Protein AF-A0ABD0PNV8-F1 (afdb_monomer)

Radius of gyration: 25.57 Å; Cα contacts (8 Å, |Δi|>4): 108; chains: 1; bounding box: 61×52×74 Å

Sequence (167 aa):
MGETSSLKTPSLPSIPLQVTSRLNGRAYAAAGQAVGALHTMAVLQAYQADLFKDLDKGQGLSPDGDAELRRTTDLALRATKQAATAMGRSMGAMVVTERHLWVNLANLGKKERGFLLDAPVSPCKLIGASVLRNEDELRRLVSLLAPLPHLQVVLGEGVGRGEIGKT

Structure (mmCIF, N/CA/C/O backbone):
data_AF-A0ABD0PNV8-F1
#
_entry.id   AF-A0ABD0PNV8-F1
#
loop_
_atom_site.group_PDB
_atom_site.id
_atom_site.type_symbol
_atom_site.label_atom_id
_atom_site.label_alt_id
_atom_site.label_comp_id
_atom_site.label_asym_id
_atom_site.label_entity_id
_atom_site.label_seq_id
_atom_site.pdbx_PDB_ins_code
_atom_site.Cartn_x
_atom_site.Cartn_y
_atom_site.Cartn_z
_atom_site.occupancy
_atom_site.B_iso_or_equiv
_atom_site.auth_seq_id
_atom_site.auth_comp_id
_atom_site.auth_asym_id
_atom_site.auth_atom_id
_atom_site.pdbx_PDB_model_num
ATOM 1 N N . MET A 1 1 ? -12.862 42.820 38.393 1.00 37.91 1 MET A N 1
ATOM 2 C CA . MET A 1 1 ? -12.166 41.647 38.965 1.00 37.91 1 MET A CA 1
ATOM 3 C C . MET A 1 1 ? -12.401 40.493 38.008 1.00 37.91 1 MET A C 1
ATOM 5 O O . MET A 1 1 ? -13.546 40.105 37.845 1.00 37.91 1 MET A O 1
ATOM 9 N N . GLY A 1 2 ? -11.369 40.092 37.263 1.00 41.84 2 GLY A N 1
ATOM 10 C CA . GLY A 1 2 ? -11.472 39.099 36.189 1.00 41.84 2 GLY A CA 1
ATOM 11 C C . GLY A 1 2 ? -11.288 37.680 36.717 1.00 41.84 2 GLY A C 1
ATOM 12 O O . GLY A 1 2 ? -10.377 37.430 37.504 1.00 41.84 2 GLY A O 1
ATOM 13 N N . GLU A 1 3 ? -12.167 36.781 36.289 1.00 43.53 3 GLU A N 1
ATOM 14 C CA . GLU A 1 3 ? -12.124 35.353 36.590 1.00 43.53 3 GLU A CA 1
ATOM 15 C C . GLU A 1 3 ? -10.904 34.714 35.915 1.00 43.53 3 GLU A C 1
ATOM 17 O O . GLU A 1 3 ? -10.735 34.768 34.694 1.00 43.53 3 GLU A O 1
ATOM 22 N N . THR A 1 4 ? -10.025 34.109 36.709 1.00 49.72 4 THR A N 1
ATOM 23 C CA . THR A 1 4 ? -8.925 33.299 36.195 1.00 49.72 4 THR A CA 1
ATOM 24 C C . THR A 1 4 ? -9.491 31.958 35.742 1.00 49.72 4 THR A C 1
ATOM 26 O O . THR A 1 4 ? -9.903 31.123 36.545 1.00 49.72 4 THR A O 1
ATOM 29 N N . SER A 1 5 ? -9.533 31.753 34.424 1.00 49.44 5 SER A N 1
ATOM 30 C CA . SER A 1 5 ? -9.840 30.454 33.824 1.00 49.44 5 SER A CA 1
ATOM 31 C C . SER A 1 5 ? -8.893 29.392 34.387 1.00 49.44 5 SER A C 1
ATOM 33 O O . SER A 1 5 ? -7.700 29.379 34.085 1.00 49.44 5 SER A O 1
ATOM 35 N N . SER A 1 6 ? -9.434 28.510 35.228 1.00 53.94 6 SER A N 1
ATOM 36 C CA . SER A 1 6 ? -8.732 27.349 35.768 1.00 53.94 6 SER A CA 1
ATOM 37 C C . SER A 1 6 ? -8.458 26.366 34.629 1.00 53.94 6 SER A C 1
ATOM 39 O O . SER A 1 6 ? -9.342 25.630 34.185 1.00 53.94 6 SER A O 1
ATOM 41 N N . LEU A 1 7 ? -7.234 26.398 34.099 1.00 60.44 7 LEU A N 1
ATOM 42 C CA . LEU A 1 7 ? -6.755 25.413 33.135 1.00 60.44 7 LEU A CA 1
ATOM 43 C C . LEU A 1 7 ? -6.721 24.042 33.819 1.00 60.44 7 LEU A C 1
ATOM 45 O O . LEU A 1 7 ? -5.927 23.794 34.725 1.00 60.44 7 LEU A O 1
ATOM 49 N N . LYS A 1 8 ? -7.620 23.158 33.382 1.00 66.50 8 LYS A N 1
ATOM 50 C CA . LYS A 1 8 ? -7.748 21.783 33.868 1.00 66.50 8 LYS A CA 1
ATOM 51 C C . LYS A 1 8 ? -6.411 21.051 33.713 1.00 66.50 8 LYS A C 1
ATOM 53 O O . LYS A 1 8 ? -5.846 21.012 32.622 1.00 66.50 8 LYS A O 1
ATOM 58 N N . THR A 1 9 ? -5.921 20.472 34.806 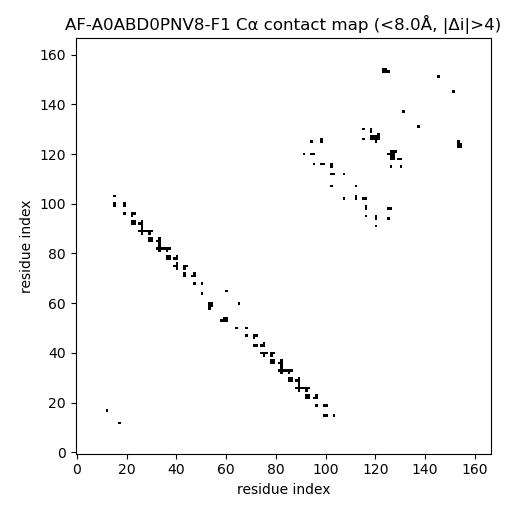1.00 64.19 9 THR A N 1
ATOM 59 C CA . THR A 1 9 ? -4.662 19.719 34.864 1.00 64.19 9 THR A CA 1
ATOM 60 C C . THR A 1 9 ? -4.633 18.618 33.794 1.00 64.19 9 THR A C 1
ATOM 62 O O . THR A 1 9 ? -5.630 17.905 33.635 1.00 64.19 9 THR A O 1
ATOM 65 N N . PRO A 1 10 ? -3.519 18.452 33.054 1.00 65.62 10 PRO A N 1
ATOM 66 C CA . PRO A 1 10 ? -3.424 17.443 32.007 1.00 65.62 10 PRO A CA 1
ATOM 67 C C . PRO A 1 10 ? -3.552 16.040 32.610 1.00 65.62 10 PRO A C 1
ATOM 69 O O . PRO A 1 10 ? -2.763 15.634 33.460 1.00 65.62 10 PRO A O 1
ATOM 72 N N . SER A 1 11 ? -4.565 15.292 32.173 1.00 74.06 11 SER A N 1
ATOM 7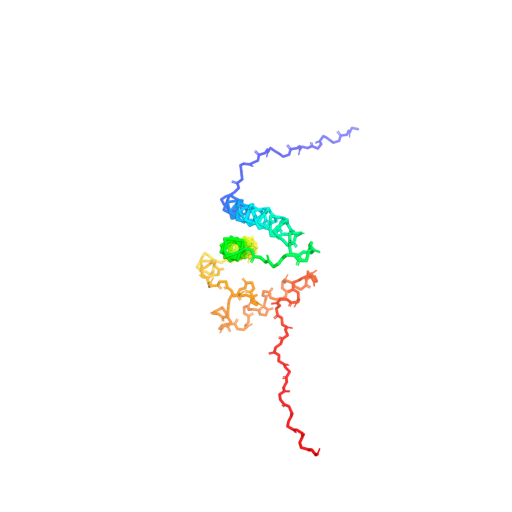3 C CA . SER A 1 11 ? -4.776 13.895 32.554 1.00 74.06 11 SER A CA 1
ATOM 74 C C . SER A 1 11 ? -4.114 12.953 31.551 1.00 74.06 11 SER A C 1
ATOM 76 O O . SER A 1 11 ? -4.148 13.208 30.346 1.00 74.06 11 SER A O 1
ATOM 78 N N . LEU A 1 12 ? -3.572 11.832 32.033 1.00 75.81 12 LEU A N 1
ATOM 79 C CA . LEU A 1 12 ? -3.022 10.778 31.177 1.00 75.81 12 LEU A CA 1
ATOM 80 C C . LEU A 1 12 ? -4.066 10.275 30.158 1.00 75.81 12 LEU A C 1
ATOM 82 O O . LEU A 1 12 ? -5.255 10.193 30.485 1.00 75.81 12 LEU A O 1
ATOM 86 N N . PRO A 1 13 ? -3.642 9.908 28.933 1.00 75.31 13 PRO A N 1
ATOM 87 C CA . PRO A 1 13 ? -4.549 9.408 27.911 1.00 75.31 13 PRO A CA 1
ATOM 88 C C . PRO A 1 13 ? -5.217 8.113 28.377 1.00 75.31 13 PRO A C 1
ATOM 90 O O . PRO A 1 13 ? -4.551 7.173 28.823 1.00 75.31 13 PRO A O 1
ATOM 93 N N . SER A 1 14 ? -6.542 8.063 28.250 1.00 82.81 14 SER A N 1
ATOM 94 C CA . SER A 1 14 ? -7.351 6.909 28.639 1.00 82.81 14 SER A CA 1
ATOM 95 C C . SER A 1 14 ? -6.969 5.653 27.842 1.00 82.81 14 SER A C 1
ATOM 97 O O . SER A 1 14 ? -6.470 5.743 26.720 1.00 82.81 14 SER A O 1
ATOM 99 N N . ILE A 1 15 ? -7.227 4.461 28.394 1.00 83.81 15 ILE A N 1
ATOM 100 C CA . ILE A 1 15 ? -6.963 3.186 27.698 1.00 83.81 15 ILE A CA 1
ATOM 101 C C . ILE A 1 15 ? -7.612 3.143 26.299 1.00 83.81 15 ILE A C 1
ATOM 103 O O . ILE A 1 15 ? -6.911 2.791 25.346 1.00 83.81 15 ILE A O 1
ATOM 107 N N . PRO A 1 16 ? -8.881 3.571 26.111 1.00 80.38 16 PRO A N 1
ATOM 108 C CA . PRO A 1 16 ? -9.464 3.682 24.778 1.00 80.38 16 PRO A CA 1
ATOM 109 C C . PRO A 1 16 ? -8.657 4.579 23.830 1.00 80.38 16 PRO A C 1
ATOM 111 O O . PRO A 1 16 ? -8.405 4.212 22.685 1.00 80.38 16 PRO A O 1
ATOM 114 N N . LEU A 1 17 ? -8.188 5.731 24.311 1.00 82.50 17 LEU A N 1
ATOM 115 C CA . LEU A 1 17 ? -7.398 6.655 23.503 1.00 82.50 17 LEU A CA 1
ATOM 116 C C . LEU A 1 17 ? -6.038 6.058 23.110 1.00 82.50 17 LEU A C 1
ATOM 118 O O . LEU A 1 17 ? -5.598 6.221 21.973 1.00 82.50 17 LEU A O 1
ATOM 122 N N . GLN A 1 18 ? -5.392 5.316 24.012 1.00 86.12 18 GLN A N 1
ATOM 123 C CA . GLN A 1 18 ? -4.134 4.623 23.718 1.00 86.12 18 GLN A CA 1
ATOM 124 C C . GLN A 1 18 ? -4.308 3.554 22.630 1.00 86.12 18 GLN A C 1
ATOM 126 O O . GLN A 1 18 ? -3.473 3.451 21.730 1.00 86.12 18 GLN A O 1
ATOM 131 N N . VAL A 1 19 ? -5.391 2.771 22.680 1.00 85.50 19 VAL A N 1
ATOM 132 C CA . VAL A 1 19 ? -5.691 1.753 21.658 1.00 85.50 19 VAL A CA 1
ATOM 133 C C . VAL A 1 19 ? -5.978 2.407 20.305 1.00 85.50 19 VAL A C 1
ATOM 135 O O . VAL A 1 19 ? -5.378 2.005 19.309 1.00 85.50 19 VAL A O 1
ATOM 138 N N . THR A 1 20 ? -6.804 3.457 20.267 1.00 87.38 20 THR A N 1
ATOM 139 C CA . THR A 1 20 ? -7.069 4.239 19.046 1.00 87.38 20 THR A CA 1
ATOM 140 C C . THR A 1 20 ? -5.777 4.812 18.456 1.00 87.38 20 THR A C 1
ATOM 142 O O . THR A 1 20 ? -5.528 4.670 17.261 1.00 87.38 20 THR A O 1
ATOM 145 N N . SER A 1 21 ? -4.905 5.388 19.289 1.00 87.50 21 SER A N 1
ATOM 146 C CA . SER A 1 21 ? -3.607 5.922 18.855 1.00 87.50 21 SER A CA 1
ATOM 147 C C . SER A 1 21 ? -2.709 4.841 18.238 1.00 87.50 21 SER A C 1
ATOM 149 O O . SER A 1 21 ? -2.138 5.039 17.166 1.00 87.50 21 SER A O 1
ATOM 151 N N . ARG A 1 22 ? -2.644 3.647 18.847 1.00 88.75 22 ARG A N 1
ATOM 152 C CA . ARG A 1 22 ? -1.892 2.506 18.293 1.00 88.75 22 ARG A CA 1
ATOM 153 C C . ARG A 1 22 ? -2.438 2.046 16.941 1.00 88.75 22 ARG A C 1
ATOM 155 O O . ARG A 1 22 ? -1.649 1.726 16.053 1.00 88.75 22 ARG A O 1
ATOM 162 N N . LEU A 1 23 ? -3.760 1.993 16.778 1.00 88.75 23 LEU A N 1
ATOM 163 C CA . LEU A 1 23 ? -4.391 1.620 15.509 1.00 88.75 23 LEU A CA 1
ATOM 164 C C . LEU A 1 23 ? -4.097 2.655 14.417 1.00 88.75 23 LEU A C 1
ATOM 166 O O . LEU A 1 23 ? -3.707 2.276 13.312 1.00 88.75 23 LEU A O 1
ATOM 170 N N . ASN A 1 24 ? -4.159 3.943 14.756 1.00 91.50 24 ASN A N 1
ATOM 171 C CA . ASN A 1 24 ? -3.788 5.020 13.845 1.00 91.50 24 ASN A CA 1
ATOM 172 C C . ASN A 1 24 ? -2.300 4.955 13.451 1.00 91.50 24 ASN A C 1
ATOM 174 O O . ASN A 1 24 ? -1.954 5.087 12.281 1.00 91.50 24 ASN A O 1
ATOM 178 N N . GLY A 1 25 ? -1.413 4.650 14.404 1.00 91.19 25 GLY A N 1
ATOM 179 C CA . GLY A 1 25 ? 0.007 4.419 14.127 1.00 91.19 25 GLY A CA 1
ATOM 180 C C . GLY A 1 25 ? 0.245 3.256 13.156 1.00 91.19 25 GLY A C 1
ATOM 181 O O . GLY A 1 25 ? 1.075 3.365 12.255 1.00 91.19 25 GLY A O 1
ATOM 182 N N . ARG A 1 26 ? -0.522 2.162 13.273 1.00 91.50 26 ARG A N 1
ATOM 183 C CA . ARG A 1 26 ? -0.477 1.046 12.308 1.00 91.50 26 ARG A CA 1
ATOM 184 C C . ARG A 1 26 ? -0.970 1.464 10.926 1.00 91.50 26 ARG A C 1
ATOM 186 O O . ARG A 1 26 ? -0.343 1.089 9.936 1.00 91.50 26 ARG A O 1
ATOM 193 N N . ALA A 1 27 ? -2.057 2.234 10.856 1.00 91.50 27 ALA A N 1
ATOM 194 C CA . ALA A 1 27 ? -2.576 2.757 9.596 1.00 91.50 27 ALA A CA 1
ATOM 195 C C . A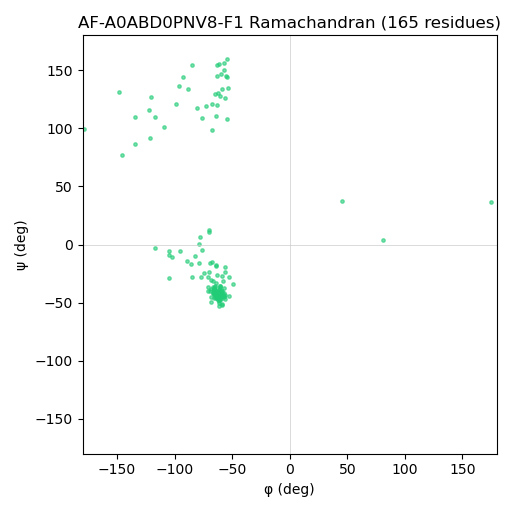LA A 1 27 ? -1.539 3.644 8.892 1.00 91.50 27 ALA A C 1
ATOM 197 O O . ALA A 1 27 ? -1.259 3.443 7.709 1.00 91.50 27 ALA A O 1
ATOM 198 N N . TYR A 1 28 ? -0.910 4.555 9.638 1.00 94.38 28 TYR A N 1
ATOM 199 C CA . TYR A 1 28 ? 0.131 5.447 9.136 1.00 94.38 28 TYR A CA 1
ATOM 200 C C . TYR A 1 28 ? 1.367 4.682 8.649 1.00 94.38 28 TYR A C 1
ATOM 202 O O . TYR A 1 28 ? 1.833 4.898 7.532 1.00 94.38 28 TYR A O 1
ATOM 210 N N . ALA A 1 29 ? 1.867 3.727 9.440 1.00 94.75 29 ALA A N 1
ATOM 211 C CA . ALA A 1 29 ? 3.005 2.901 9.046 1.00 94.75 29 ALA A CA 1
ATOM 212 C C . ALA A 1 29 ? 2.717 2.094 7.767 1.00 94.75 29 ALA A C 1
ATOM 214 O O . ALA A 1 29 ? 3.557 2.028 6.870 1.00 94.75 29 ALA A O 1
ATOM 215 N N . ALA A 1 30 ? 1.517 1.517 7.647 1.00 90.69 30 ALA A N 1
ATOM 216 C CA . ALA A 1 30 ? 1.101 0.791 6.450 1.00 90.69 30 ALA A CA 1
ATOM 217 C C . ALA A 1 30 ? 0.972 1.710 5.220 1.00 90.69 30 ALA A C 1
ATOM 219 O O . ALA A 1 30 ? 1.386 1.324 4.128 1.00 90.69 30 ALA A O 1
ATOM 220 N N . ALA A 1 31 ? 0.475 2.939 5.391 1.00 94.31 31 ALA A N 1
ATOM 221 C CA . ALA A 1 31 ? 0.460 3.939 4.323 1.00 94.31 31 ALA A CA 1
ATOM 222 C C . ALA A 1 31 ? 1.886 4.312 3.884 1.00 94.31 31 ALA A C 1
ATOM 224 O O . ALA A 1 31 ? 2.177 4.325 2.691 1.00 94.31 31 ALA A O 1
ATOM 225 N N . GLY A 1 32 ? 2.806 4.512 4.833 1.00 94.00 32 GLY A N 1
ATOM 226 C CA . GLY A 1 32 ? 4.223 4.748 4.541 1.00 94.00 32 GLY A CA 1
ATOM 227 C C . GLY A 1 32 ? 4.868 3.601 3.753 1.00 94.00 32 GLY A C 1
ATOM 228 O O . GLY A 1 32 ? 5.586 3.843 2.786 1.00 94.00 32 GLY A O 1
ATOM 229 N N . GLN A 1 33 ? 4.549 2.346 4.090 1.00 94.06 33 GLN A N 1
ATOM 230 C CA . GLN A 1 33 ? 4.979 1.183 3.302 1.00 94.06 33 GLN A CA 1
ATOM 231 C C . GLN A 1 33 ? 4.424 1.203 1.871 1.00 94.06 33 GLN A C 1
ATOM 233 O O . GLN A 1 33 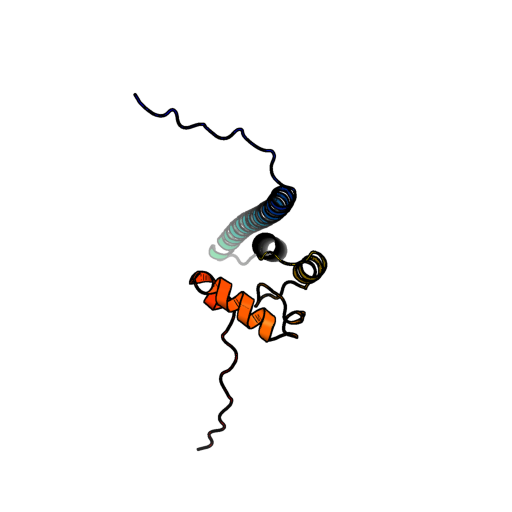? 5.132 0.812 0.943 1.00 94.06 33 GLN A O 1
ATOM 238 N N . ALA A 1 34 ? 3.176 1.647 1.684 1.00 92.81 34 ALA A N 1
ATOM 239 C CA . ALA A 1 34 ? 2.586 1.783 0.357 1.00 92.81 34 ALA A CA 1
ATOM 240 C C . ALA A 1 34 ? 3.316 2.847 -0.473 1.00 92.81 34 ALA A C 1
ATOM 242 O O . ALA A 1 34 ? 3.678 2.583 -1.616 1.00 92.81 34 ALA A O 1
ATOM 243 N N . VAL A 1 35 ? 3.601 4.009 0.123 1.00 95.69 35 VAL A N 1
ATOM 244 C CA . VAL A 1 35 ? 4.370 5.088 -0.516 1.00 95.69 35 VAL A CA 1
ATOM 245 C C . VAL A 1 35 ? 5.775 4.619 -0.894 1.00 95.69 35 VAL A C 1
ATOM 247 O O . VAL A 1 35 ? 6.209 4.859 -2.016 1.00 95.69 35 VAL A O 1
ATOM 250 N N . GLY A 1 36 ? 6.465 3.895 -0.008 1.00 92.75 36 GLY A N 1
ATOM 251 C CA . GLY A 1 36 ? 7.780 3.325 -0.312 1.00 92.75 36 GLY A CA 1
ATOM 252 C C . GLY A 1 36 ? 7.748 2.381 -1.519 1.00 92.75 36 GLY A C 1
ATOM 253 O O . GLY A 1 36 ? 8.581 2.495 -2.413 1.00 92.75 36 GLY A O 1
ATOM 254 N N . ALA A 1 37 ? 6.745 1.502 -1.595 1.00 91.75 37 ALA A N 1
ATOM 255 C CA . ALA A 1 37 ? 6.574 0.606 -2.737 1.00 91.75 37 ALA A CA 1
ATOM 256 C C . ALA A 1 37 ? 6.233 1.362 -4.040 1.00 91.75 37 ALA A C 1
ATOM 258 O O . ALA A 1 37 ? 6.759 1.026 -5.100 1.00 91.75 37 ALA A O 1
ATOM 259 N N . LEU A 1 38 ? 5.410 2.416 -3.971 1.00 94.19 38 LEU A N 1
ATOM 260 C CA . LEU A 1 38 ? 5.124 3.287 -5.119 1.00 94.19 38 LEU A CA 1
ATOM 261 C C . LEU A 1 38 ? 6.362 4.057 -5.587 1.00 94.19 38 LEU A C 1
ATOM 263 O O . LEU A 1 38 ? 6.546 4.238 -6.787 1.00 94.19 38 LEU A O 1
ATOM 267 N N . HIS A 1 39 ? 7.234 4.473 -4.669 1.00 96.62 39 HIS A N 1
ATOM 268 C CA . HIS A 1 39 ? 8.500 5.103 -5.026 1.00 96.62 39 HIS A CA 1
ATOM 269 C C . HIS A 1 39 ? 9.404 4.139 -5.808 1.00 96.62 39 HIS A C 1
ATOM 271 O O . HIS A 1 39 ? 9.906 4.500 -6.870 1.00 96.62 39 HIS A O 1
ATOM 277 N N . THR A 1 40 ? 9.549 2.889 -5.350 1.00 94.88 40 THR A N 1
ATOM 278 C CA . THR A 1 40 ? 10.267 1.849 -6.106 1.00 94.88 40 THR A CA 1
ATOM 279 C C . THR A 1 40 ? 9.651 1.638 -7.490 1.00 94.88 40 THR A C 1
ATOM 281 O O . THR A 1 40 ? 10.378 1.581 -8.478 1.00 94.88 40 THR A O 1
ATOM 284 N N . MET A 1 41 ? 8.319 1.566 -7.581 1.00 95.31 41 MET A N 1
ATOM 285 C CA . MET A 1 41 ? 7.611 1.453 -8.860 1.00 95.31 41 MET A CA 1
ATOM 286 C C . MET A 1 41 ? 7.947 2.619 -9.801 1.00 95.31 41 MET A C 1
ATOM 288 O O . MET A 1 41 ? 8.237 2.376 -10.967 1.00 95.31 41 MET A O 1
ATOM 292 N N . ALA A 1 42 ? 7.972 3.859 -9.305 1.00 95.38 42 ALA A N 1
ATOM 293 C CA . ALA A 1 42 ? 8.310 5.032 -10.110 1.00 95.38 42 ALA A CA 1
ATOM 294 C C . ALA A 1 42 ? 9.749 4.976 -10.655 1.00 95.38 42 ALA A C 1
ATOM 296 O O . ALA A 1 42 ? 9.975 5.288 -11.822 1.00 95.38 42 ALA A O 1
ATOM 297 N N . VAL A 1 43 ? 10.714 4.526 -9.844 1.00 97.00 43 VAL A N 1
ATOM 298 C CA . VAL A 1 43 ? 12.106 4.324 -10.290 1.00 97.00 43 VAL A CA 1
ATOM 299 C C . VAL A 1 43 ? 12.183 3.255 -11.384 1.00 97.00 43 VAL A C 1
ATOM 301 O O . VAL A 1 43 ? 12.841 3.463 -12.399 1.00 97.00 43 VAL A O 1
ATOM 304 N N . LEU A 1 44 ? 11.476 2.134 -11.213 1.00 94.31 44 LEU A N 1
ATOM 305 C CA . LEU A 1 44 ? 11.428 1.065 -12.215 1.00 94.31 44 LEU A CA 1
ATOM 306 C C . LEU A 1 44 ? 10.784 1.548 -13.520 1.00 94.31 44 LEU A C 1
ATOM 308 O O . LEU A 1 44 ? 11.290 1.244 -14.591 1.00 94.31 44 LEU A O 1
ATOM 312 N N . GLN A 1 45 ? 9.715 2.342 -13.444 1.00 94.00 45 GLN A N 1
ATOM 313 C CA . GLN A 1 45 ? 9.064 2.929 -14.618 1.00 94.00 45 GLN A CA 1
ATOM 314 C C . GLN A 1 45 ? 9.965 3.929 -15.350 1.00 94.00 45 GLN A C 1
ATOM 316 O O . GLN A 1 45 ? 9.995 3.929 -16.579 1.00 94.00 45 GLN A O 1
ATOM 321 N N . ALA A 1 46 ? 10.730 4.749 -14.623 1.00 95.94 46 ALA A N 1
ATOM 322 C CA . ALA A 1 46 ? 11.722 5.635 -15.228 1.00 95.94 46 ALA A CA 1
ATOM 323 C C . ALA A 1 46 ? 12.806 4.832 -15.966 1.00 95.94 46 ALA A C 1
ATOM 325 O O . ALA A 1 46 ? 13.131 5.144 -17.108 1.00 95.94 46 ALA A O 1
ATOM 326 N N . TYR A 1 47 ? 13.284 3.743 -15.358 1.00 93.88 47 TYR A N 1
ATOM 327 C CA . TYR A 1 47 ? 14.239 2.843 -15.999 1.00 93.88 47 TYR A CA 1
ATOM 328 C C . TYR A 1 47 ? 13.660 2.159 -17.250 1.00 93.88 47 TYR A C 1
ATOM 330 O O . TYR A 1 47 ? 14.324 2.100 -18.280 1.00 93.88 47 TYR A O 1
ATOM 338 N N . GLN A 1 48 ? 12.400 1.706 -17.214 1.00 93.50 48 GLN A N 1
ATOM 339 C CA . GLN A 1 48 ? 11.720 1.189 -18.410 1.00 93.50 48 GLN A CA 1
ATOM 340 C C . GLN A 1 48 ? 11.646 2.243 -19.517 1.00 93.50 48 GLN A C 1
ATOM 342 O O . GLN A 1 48 ? 11.921 1.926 -20.669 1.00 93.50 48 GLN A O 1
ATOM 347 N N . ALA A 1 49 ? 11.301 3.489 -19.180 1.00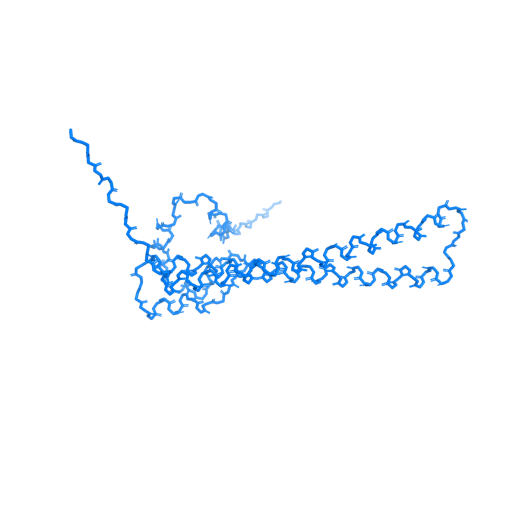 92.62 49 ALA A N 1
ATOM 348 C CA . ALA A 1 49 ? 11.259 4.580 -20.149 1.00 92.62 49 ALA A CA 1
ATOM 349 C C . ALA A 1 49 ? 12.631 4.828 -20.791 1.00 92.62 49 ALA A C 1
ATOM 351 O O . ALA A 1 49 ? 12.695 5.107 -21.985 1.00 92.62 49 ALA A O 1
ATOM 352 N N . ASP A 1 50 ? 13.722 4.681 -20.035 1.00 90.50 50 ASP A N 1
ATOM 353 C CA . ASP A 1 50 ? 15.077 4.760 -20.581 1.00 90.50 50 ASP A CA 1
ATOM 354 C C . ASP A 1 50 ? 15.391 3.599 -21.533 1.00 90.50 50 ASP A C 1
ATOM 356 O O . ASP A 1 50 ? 15.914 3.847 -22.617 1.00 90.50 50 ASP A O 1
ATOM 360 N N . LEU A 1 51 ? 14.994 2.365 -21.199 1.00 87.56 51 LEU A N 1
ATOM 361 C CA . LEU A 1 51 ? 15.134 1.208 -22.097 1.00 87.56 51 LEU A CA 1
ATOM 362 C C . LEU A 1 51 ? 14.365 1.395 -23.416 1.00 87.56 51 LEU A C 1
ATOM 364 O O . LEU A 1 51 ? 14.834 0.986 -24.477 1.00 87.56 51 LEU A O 1
ATOM 368 N N . PHE A 1 52 ? 13.199 2.044 -23.377 1.00 86.75 52 PHE A N 1
ATOM 369 C CA . PHE A 1 52 ? 12.417 2.337 -24.581 1.00 86.75 52 PHE A CA 1
ATOM 370 C C . PHE A 1 52 ? 13.054 3.405 -25.484 1.00 86.75 52 PHE A C 1
ATOM 372 O O . PHE A 1 52 ? 12.828 3.381 -26.691 1.00 86.75 52 PHE A O 1
ATOM 379 N N . LYS A 1 53 ? 13.912 4.295 -24.967 1.00 85.31 53 LYS A N 1
ATOM 380 C CA . LYS A 1 53 ? 14.616 5.281 -25.813 1.00 85.31 53 LYS A CA 1
ATOM 381 C C . LYS A 1 53 ? 15.552 4.627 -26.824 1.00 85.31 53 LYS A C 1
ATOM 383 O O . LYS A 1 53 ? 15.844 5.226 -27.857 1.00 85.31 53 LYS A O 1
ATOM 388 N N . ASP A 1 54 ? 16.053 3.432 -26.526 1.00 72.50 54 ASP A N 1
ATOM 389 C CA . ASP A 1 54 ? 16.919 2.696 -27.444 1.00 72.50 54 ASP A CA 1
ATOM 390 C C . ASP A 1 54 ? 16.125 2.043 -28.585 1.00 72.50 54 ASP A C 1
ATOM 392 O O . ASP A 1 54 ? 16.634 1.974 -29.703 1.00 72.50 54 ASP A O 1
ATOM 396 N N . LEU A 1 55 ? 14.850 1.700 -28.351 1.00 74.62 55 LEU A N 1
ATOM 397 C CA . LEU A 1 55 ? 13.907 1.280 -29.398 1.00 74.62 55 LEU A CA 1
ATOM 398 C C . LEU A 1 55 ? 13.563 2.411 -30.369 1.00 74.62 55 LEU A C 1
ATOM 400 O O . LEU A 1 55 ? 13.525 2.203 -31.583 1.00 74.62 55 LEU A O 1
ATOM 404 N N . ASP A 1 56 ? 13.355 3.620 -29.847 1.00 74.44 56 ASP A N 1
ATOM 405 C CA . ASP A 1 56 ? 12.991 4.796 -30.650 1.00 74.44 56 ASP A CA 1
ATOM 406 C C . ASP A 1 56 ? 14.090 5.205 -31.649 1.00 74.44 56 ASP A C 1
ATOM 408 O O . ASP A 1 56 ? 13.818 5.889 -32.636 1.00 74.44 56 ASP A O 1
ATOM 412 N N . LYS A 1 57 ? 15.333 4.743 -31.452 1.00 78.69 57 LYS A N 1
ATOM 413 C CA . LYS A 1 57 ? 16.460 4.962 -32.377 1.00 78.69 57 LYS A CA 1
ATOM 414 C C . LYS A 1 57 ? 16.425 4.046 -33.611 1.00 78.69 57 LYS A C 1
ATOM 416 O O . LYS A 1 57 ? 17.368 4.052 -34.400 1.00 78.69 57 LYS A O 1
ATOM 421 N N . GLY A 1 58 ? 15.359 3.262 -33.796 1.00 68.31 58 GLY A N 1
ATOM 422 C CA . GLY A 1 58 ? 15.164 2.376 -34.951 1.00 68.31 58 GLY A CA 1
ATOM 423 C C . GLY A 1 58 ? 15.907 1.042 -34.852 1.00 68.31 58 GLY A C 1
ATOM 424 O O . GLY A 1 58 ? 15.856 0.237 -35.782 1.00 68.31 58 GLY A O 1
ATOM 425 N N . GLN A 1 59 ? 16.577 0.789 -33.729 1.00 67.00 59 GLN A N 1
ATOM 426 C CA . GLN A 1 59 ? 17.203 -0.486 -33.415 1.00 67.00 59 GLN A CA 1
ATOM 427 C C . GLN A 1 59 ? 16.246 -1.246 -32.491 1.00 67.00 59 GLN A C 1
ATOM 429 O O . GLN A 1 59 ? 15.862 -0.739 -31.443 1.00 67.00 59 GLN A O 1
ATOM 434 N N . GLY A 1 60 ? 15.797 -2.440 -32.893 1.00 71.81 60 GLY A N 1
ATOM 435 C CA . GLY A 1 60 ? 14.998 -3.299 -32.011 1.00 71.81 60 GLY A CA 1
ATOM 436 C C . GLY A 1 60 ? 15.716 -3.559 -30.678 1.00 71.81 60 GLY A C 1
ATOM 437 O O . GLY A 1 60 ? 16.940 -3.420 -30.602 1.00 71.81 60 GLY A O 1
ATOM 438 N N . LEU A 1 61 ? 14.982 -3.961 -29.634 1.00 79.75 61 LEU A N 1
ATOM 439 C CA . LEU A 1 61 ? 15.622 -4.353 -28.376 1.00 79.75 61 LEU A CA 1
ATOM 440 C C . LEU A 1 61 ? 16.582 -5.515 -28.637 1.00 79.75 61 LEU A C 1
ATOM 442 O O . LEU A 1 61 ? 16.253 -6.491 -29.313 1.00 79.75 61 LEU A O 1
ATOM 446 N N . SER A 1 62 ? 17.783 -5.404 -28.073 1.00 86.44 62 SER A N 1
ATOM 447 C CA . SER A 1 62 ? 18.678 -6.549 -27.923 1.00 86.44 62 SER A CA 1
ATOM 448 C C . SER A 1 62 ? 17.968 -7.649 -27.115 1.00 86.44 62 SER A C 1
ATOM 450 O O . SER A 1 62 ? 17.192 -7.311 -26.217 1.00 86.44 62 SER A O 1
ATOM 452 N N . PRO A 1 63 ? 18.273 -8.944 -27.333 1.00 85.44 63 PRO A N 1
ATOM 453 C CA . PRO A 1 63 ? 17.797 -10.027 -26.468 1.00 85.44 63 PRO A CA 1
ATOM 454 C C . PRO A 1 63 ? 18.022 -9.761 -24.968 1.00 85.44 63 PRO A C 1
ATOM 456 O O . PRO A 1 63 ? 17.184 -10.120 -24.138 1.00 85.44 63 PRO A O 1
ATOM 459 N N . ASP A 1 64 ? 19.118 -9.079 -24.622 1.00 87.75 64 ASP A N 1
ATOM 460 C CA . ASP A 1 64 ? 19.408 -8.677 -23.244 1.00 87.75 64 ASP A CA 1
ATOM 461 C C . ASP A 1 64 ? 18.478 -7.553 -22.762 1.00 87.75 64 ASP A C 1
ATOM 463 O O . ASP A 1 64 ? 17.985 -7.608 -21.636 1.00 87.75 64 ASP A O 1
ATOM 467 N N . GLY A 1 65 ? 18.171 -6.580 -23.626 1.00 88.56 65 GLY A N 1
ATOM 468 C CA . GLY A 1 65 ? 17.225 -5.496 -23.342 1.00 88.56 65 GLY A CA 1
ATOM 469 C C . GLY A 1 65 ? 15.786 -5.994 -23.184 1.00 88.56 65 GLY A C 1
ATOM 470 O O . GLY A 1 65 ? 15.069 -5.545 -22.291 1.00 88.56 65 GLY A O 1
ATOM 471 N N . ASP A 1 66 ? 15.381 -6.992 -23.973 1.00 89.00 66 ASP A N 1
ATOM 472 C CA . ASP A 1 66 ? 14.094 -7.676 -23.812 1.00 89.00 66 ASP A CA 1
ATOM 473 C C . ASP A 1 66 ? 13.997 -8.391 -22.455 1.00 89.00 66 ASP A C 1
ATOM 475 O O . ASP A 1 66 ? 12.972 -8.319 -21.764 1.00 89.00 66 ASP A O 1
ATOM 479 N N . ALA A 1 67 ? 15.064 -9.083 -22.045 1.00 92.75 67 ALA A N 1
ATOM 480 C CA . ALA A 1 67 ? 15.122 -9.744 -20.745 1.00 92.75 67 ALA A CA 1
ATOM 481 C C . ALA A 1 67 ? 15.103 -8.730 -19.585 1.00 92.75 67 ALA A C 1
ATOM 483 O O . ALA A 1 67 ? 14.390 -8.933 -18.598 1.00 92.75 67 ALA A O 1
ATOM 484 N N . GLU A 1 68 ? 15.842 -7.628 -19.715 1.00 93.50 68 GLU A N 1
ATOM 485 C CA . GLU A 1 68 ? 15.884 -6.503 -18.775 1.00 93.50 68 GLU A CA 1
ATOM 486 C C . GLU A 1 68 ? 14.505 -5.853 -18.592 1.00 93.50 68 GLU A C 1
ATOM 488 O O . GLU A 1 68 ? 14.035 -5.662 -17.463 1.00 93.50 68 GLU A O 1
ATOM 493 N N . LEU A 1 69 ? 13.809 -5.582 -19.700 1.00 93.38 69 LEU A N 1
ATOM 494 C CA . LEU A 1 69 ? 12.477 -4.990 -19.697 1.00 93.38 69 LEU A CA 1
ATOM 495 C C . LEU A 1 69 ? 11.464 -5.906 -19.001 1.00 93.38 69 LEU A C 1
ATOM 497 O O . LEU A 1 69 ? 10.678 -5.442 -18.168 1.00 93.38 69 LEU A O 1
ATOM 501 N N . ARG A 1 70 ? 11.499 -7.217 -19.279 1.00 94.88 70 ARG A N 1
ATOM 502 C CA . ARG A 1 70 ? 10.636 -8.205 -18.606 1.00 94.88 70 ARG A CA 1
ATOM 503 C C . ARG A 1 70 ? 10.900 -8.259 -17.104 1.00 94.88 70 ARG A C 1
ATOM 505 O O . ARG A 1 70 ? 9.945 -8.236 -16.328 1.00 94.88 70 ARG A O 1
ATOM 512 N N . ARG A 1 71 ? 12.172 -8.287 -16.684 1.00 95.94 71 ARG A N 1
ATOM 513 C CA . ARG A 1 71 ? 12.543 -8.281 -15.257 1.00 95.94 71 ARG A CA 1
ATOM 514 C C . ARG A 1 71 ? 12.054 -7.018 -14.556 1.00 95.94 71 ARG A C 1
ATOM 516 O O . ARG A 1 71 ? 11.417 -7.109 -13.510 1.00 95.94 71 ARG A O 1
ATOM 523 N N . THR A 1 72 ? 12.300 -5.855 -15.150 1.00 95.94 72 THR A N 1
ATOM 524 C CA . THR A 1 72 ? 11.864 -4.566 -14.598 1.00 95.94 72 THR A CA 1
ATOM 525 C C . THR A 1 72 ? 10.340 -4.485 -14.497 1.00 95.94 72 THR A C 1
ATOM 527 O O . THR A 1 72 ? 9.815 -4.024 -13.486 1.00 95.94 72 THR A O 1
ATOM 530 N N . THR A 1 73 ? 9.618 -5.015 -15.490 1.00 95.50 73 THR A N 1
ATOM 531 C CA . THR A 1 73 ? 8.149 -5.091 -15.468 1.00 95.50 73 THR A CA 1
ATOM 532 C C . THR A 1 73 ? 7.636 -5.982 -14.336 1.00 95.50 73 THR A C 1
ATOM 534 O O . THR A 1 73 ? 6.739 -5.567 -13.603 1.00 95.50 73 THR A O 1
ATOM 537 N N . ASP A 1 74 ? 8.209 -7.176 -14.142 1.00 96.31 74 ASP A N 1
ATOM 538 C CA . ASP A 1 74 ? 7.827 -8.063 -13.030 1.00 96.31 74 ASP A CA 1
ATOM 539 C C . ASP A 1 74 ? 8.067 -7.388 -11.671 1.00 96.31 74 ASP A C 1
ATOM 541 O O . ASP A 1 74 ? 7.199 -7.404 -10.795 1.00 96.31 74 ASP A O 1
ATOM 545 N N . LEU A 1 75 ? 9.214 -6.722 -11.507 1.00 94.19 75 LEU A N 1
ATOM 546 C CA . LEU A 1 75 ? 9.523 -5.960 -10.297 1.00 94.19 75 LEU A CA 1
ATOM 547 C C . LEU A 1 75 ? 8.526 -4.817 -10.067 1.00 94.19 75 LEU A C 1
ATOM 549 O O . LEU A 1 75 ? 8.063 -4.638 -8.938 1.00 94.19 75 LEU A O 1
ATOM 553 N N . ALA A 1 76 ? 8.151 -4.081 -11.117 1.00 92.75 76 ALA A N 1
ATOM 554 C CA . ALA A 1 76 ? 7.183 -2.993 -11.019 1.00 92.75 76 ALA A CA 1
ATOM 555 C C . ALA A 1 76 ? 5.808 -3.523 -10.590 1.00 92.75 76 ALA A C 1
ATOM 557 O O . ALA A 1 76 ? 5.217 -2.997 -9.649 1.00 92.75 76 ALA A O 1
ATOM 558 N N . LEU A 1 77 ? 5.345 -4.628 -11.185 1.00 93.12 77 LEU A N 1
ATOM 559 C CA . LEU A 1 77 ? 4.090 -5.289 -10.811 1.00 93.12 77 LEU A CA 1
ATOM 560 C C . LEU A 1 77 ? 4.095 -5.768 -9.352 1.00 93.12 77 LEU A C 1
ATOM 562 O O . LEU A 1 77 ? 3.105 -5.591 -8.632 1.00 93.12 77 LEU A O 1
ATOM 566 N N . ARG A 1 78 ? 5.208 -6.342 -8.877 1.00 91.62 78 ARG A N 1
ATOM 567 C CA . ARG A 1 78 ? 5.366 -6.731 -7.465 1.00 91.62 78 ARG A CA 1
ATOM 568 C C . ARG A 1 78 ? 5.318 -5.520 -6.537 1.00 91.62 78 ARG A C 1
ATOM 570 O O . ARG A 1 78 ? 4.651 -5.590 -5.503 1.00 91.62 78 ARG A O 1
ATOM 577 N N . ALA A 1 79 ? 5.964 -4.416 -6.914 1.00 87.69 79 ALA A N 1
ATOM 578 C CA . ALA A 1 79 ? 5.923 -3.165 -6.165 1.00 87.69 79 ALA A CA 1
ATOM 579 C C . ALA A 1 79 ? 4.494 -2.595 -6.100 1.00 87.69 79 ALA A C 1
ATOM 581 O O . ALA A 1 79 ? 4.016 -2.268 -5.012 1.00 87.69 79 ALA A O 1
ATOM 582 N N . THR A 1 80 ? 3.749 -2.584 -7.211 1.00 89.69 80 THR A N 1
ATOM 583 C CA . THR A 1 80 ? 2.333 -2.174 -7.235 1.00 89.69 80 THR A CA 1
ATOM 584 C C . THR A 1 80 ? 1.467 -3.068 -6.348 1.00 89.69 80 THR A C 1
ATOM 586 O O . THR A 1 80 ? 0.666 -2.572 -5.555 1.00 89.69 80 THR A O 1
ATOM 589 N N . LYS A 1 81 ? 1.647 -4.394 -6.413 1.00 88.44 81 LYS A N 1
ATOM 590 C CA . LYS A 1 81 ? 0.928 -5.344 -5.550 1.00 88.44 81 LYS A CA 1
ATOM 591 C C . LYS A 1 81 ? 1.219 -5.089 -4.070 1.00 88.44 81 LYS A C 1
ATOM 593 O O . LYS A 1 81 ? 0.300 -5.110 -3.246 1.00 88.44 81 LYS A O 1
ATOM 598 N N . GLN A 1 82 ? 2.481 -4.841 -3.721 1.00 89.44 82 GLN A N 1
ATOM 599 C CA . GLN A 1 82 ? 2.878 -4.500 -2.357 1.00 89.44 82 GLN A CA 1
ATOM 600 C C . GLN A 1 82 ? 2.243 -3.180 -1.905 1.00 89.44 82 GLN A C 1
ATOM 602 O O . GLN A 1 82 ? 1.710 -3.129 -0.794 1.00 89.44 82 GLN A O 1
ATOM 607 N N . ALA A 1 83 ? 2.238 -2.156 -2.764 1.00 84.88 83 ALA A N 1
ATOM 608 C CA . ALA A 1 83 ? 1.599 -0.874 -2.492 1.00 84.88 83 ALA A CA 1
ATOM 609 C C . ALA A 1 83 ? 0.098 -1.032 -2.221 1.00 84.88 83 ALA A C 1
ATOM 611 O O . ALA A 1 83 ? -0.385 -0.600 -1.175 1.00 84.88 83 ALA A O 1
ATOM 612 N N . ALA A 1 84 ? -0.622 -1.727 -3.105 1.00 85.06 84 ALA A N 1
ATOM 613 C CA . ALA A 1 84 ? -2.053 -1.982 -2.958 1.00 85.06 84 ALA A CA 1
ATOM 614 C C . ALA A 1 84 ? -2.367 -2.761 -1.671 1.00 85.06 84 ALA A C 1
ATOM 616 O O . ALA A 1 84 ? -3.272 -2.401 -0.919 1.00 85.06 84 ALA A O 1
ATOM 617 N N . THR A 1 85 ? -1.573 -3.790 -1.358 1.00 84.06 85 THR A N 1
ATOM 618 C CA . THR A 1 85 ? -1.754 -4.583 -0.132 1.00 84.06 85 THR A CA 1
ATOM 619 C C . THR A 1 85 ? -1.509 -3.736 1.120 1.00 84.06 85 THR A C 1
ATOM 621 O O . THR A 1 85 ? -2.261 -3.820 2.090 1.00 84.06 85 THR A O 1
ATOM 624 N N . ALA A 1 86 ? -0.456 -2.916 1.123 1.00 82.25 86 ALA A N 1
ATOM 625 C CA . ALA A 1 86 ? -0.125 -2.039 2.242 1.00 82.25 86 ALA A CA 1
ATOM 626 C C . ALA A 1 86 ? -1.190 -0.952 2.456 1.00 82.25 86 ALA A C 1
ATOM 628 O O . ALA A 1 86 ? -1.602 -0.708 3.590 1.00 82.25 86 ALA A O 1
ATOM 629 N N . MET A 1 87 ? -1.714 -0.382 1.372 1.00 88.81 87 MET A N 1
ATOM 630 C CA . MET A 1 87 ? -2.819 0.572 1.416 1.00 88.81 87 MET A CA 1
ATOM 631 C C . MET A 1 87 ? -4.108 -0.074 1.938 1.00 88.81 87 MET A C 1
ATOM 633 O O . MET A 1 87 ? -4.748 0.483 2.825 1.00 88.81 87 MET A O 1
ATOM 637 N N . GLY A 1 88 ? -4.429 -1.297 1.504 1.00 84.00 88 GLY A N 1
ATOM 638 C CA . GLY A 1 88 ? -5.552 -2.067 2.047 1.00 84.00 88 GLY A CA 1
ATOM 639 C C . GLY A 1 88 ? -5.426 -2.329 3.553 1.00 84.00 88 GLY A C 1
ATOM 640 O O . GLY A 1 88 ? -6.399 -2.175 4.292 1.00 84.00 88 GLY A O 1
ATOM 641 N N . ARG A 1 89 ? -4.217 -2.641 4.050 1.00 86.62 89 ARG A N 1
ATOM 642 C CA . ARG A 1 89 ? -3.958 -2.743 5.502 1.00 86.62 89 ARG A CA 1
ATOM 643 C C . ARG A 1 89 ? -4.163 -1.409 6.220 1.00 86.62 89 ARG A C 1
ATOM 645 O O . ARG A 1 89 ? -4.700 -1.405 7.325 1.00 86.62 89 ARG A O 1
ATOM 652 N N . SER A 1 90 ? -3.740 -0.302 5.609 1.00 88.50 90 SER A N 1
ATOM 653 C CA . SER A 1 90 ? -3.934 1.043 6.159 1.00 88.50 90 SER A CA 1
ATOM 654 C C . SER 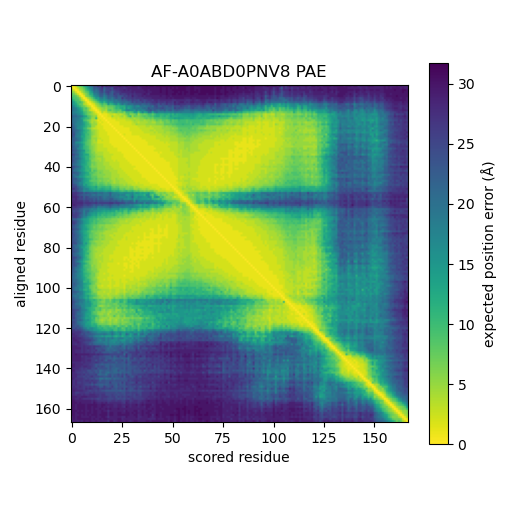A 1 90 ? -5.421 1.374 6.303 1.00 88.50 90 SER A C 1
ATOM 656 O O . SER A 1 90 ? -5.875 1.685 7.403 1.00 88.50 90 SER A O 1
ATOM 658 N N . MET A 1 91 ? -6.202 1.174 5.238 1.00 89.44 91 MET A N 1
ATOM 659 C CA . MET A 1 91 ? -7.653 1.381 5.239 1.00 89.44 91 MET A CA 1
ATOM 660 C C . MET A 1 91 ? -8.360 0.491 6.266 1.00 89.44 91 MET A C 1
ATOM 662 O O . MET A 1 91 ? -9.184 0.972 7.041 1.00 89.44 91 MET A O 1
ATOM 666 N N . GLY A 1 92 ? -7.999 -0.795 6.333 1.00 83.12 92 GLY A N 1
ATOM 667 C CA . GLY A 1 92 ? -8.543 -1.709 7.337 1.00 83.12 92 GLY A CA 1
ATOM 668 C C . GLY A 1 92 ? -8.260 -1.238 8.767 1.00 83.12 92 GLY A C 1
ATOM 669 O O . GLY A 1 92 ? -9.153 -1.250 9.611 1.00 83.12 92 GLY A O 1
ATOM 670 N N . ALA A 1 93 ? -7.045 -0.755 9.041 1.00 84.94 93 ALA A N 1
ATOM 671 C CA . ALA A 1 93 ? -6.693 -0.201 10.346 1.00 84.94 93 ALA A CA 1
ATOM 672 C C . ALA A 1 93 ? -7.461 1.095 10.666 1.00 84.94 93 ALA A C 1
ATOM 674 O O . ALA A 1 93 ? -7.873 1.279 11.813 1.00 84.94 93 ALA A O 1
ATOM 675 N N . MET A 1 94 ? -7.710 1.964 9.679 1.00 88.50 94 MET A N 1
ATOM 676 C CA . MET A 1 94 ? -8.545 3.161 9.856 1.00 88.50 94 MET A CA 1
ATOM 677 C C . MET A 1 94 ? -9.992 2.803 10.206 1.00 88.50 94 MET A C 1
ATOM 679 O O . MET A 1 94 ? -10.523 3.333 11.177 1.00 88.50 94 MET A O 1
ATOM 683 N N . VAL A 1 95 ? -10.597 1.840 9.502 1.00 86.25 95 VAL A N 1
ATOM 684 C CA . VAL A 1 95 ? -11.957 1.357 9.803 1.00 86.25 95 VAL A CA 1
ATOM 685 C C . VAL A 1 95 ? -12.048 0.802 11.226 1.00 86.25 95 VAL A C 1
ATOM 687 O O . VAL A 1 95 ? -12.976 1.124 11.967 1.00 86.25 95 VAL A O 1
ATOM 690 N N . VAL A 1 96 ? -11.059 0.012 11.657 1.00 85.50 96 VAL A N 1
ATOM 691 C CA . VAL A 1 96 ? -11.006 -0.497 13.039 1.00 85.50 96 VAL A CA 1
ATOM 692 C C . VAL A 1 96 ? -10.822 0.642 14.049 1.00 85.50 96 VAL A C 1
ATOM 694 O O . VAL A 1 96 ? -11.417 0.600 15.124 1.00 85.50 96 VAL A O 1
ATOM 697 N N . THR A 1 97 ? -10.040 1.671 13.712 1.00 86.75 97 THR A N 1
ATOM 698 C CA . THR A 1 97 ? -9.849 2.869 14.551 1.00 86.75 97 THR A CA 1
ATOM 699 C C . THR A 1 97 ? -11.168 3.607 14.756 1.00 86.75 97 THR A C 1
ATOM 701 O O . THR A 1 97 ? -11.540 3.911 15.890 1.00 86.75 97 THR A O 1
ATOM 704 N N . GLU A 1 98 ? -11.896 3.851 13.671 1.00 83.50 98 GLU A N 1
ATOM 705 C CA . GLU A 1 98 ? -13.188 4.527 13.696 1.00 83.50 98 GLU A CA 1
ATOM 706 C C . GLU A 1 98 ? -14.222 3.710 14.481 1.00 83.50 98 GLU A C 1
ATOM 708 O O . GLU A 1 98 ? -14.876 4.223 15.389 1.00 83.50 98 GLU A O 1
ATOM 713 N N . ARG A 1 99 ? -14.301 2.402 14.226 1.00 83.81 99 ARG A N 1
ATOM 714 C CA . ARG A 1 99 ? -15.159 1.487 14.983 1.00 83.81 99 ARG A CA 1
ATOM 715 C C . ARG A 1 99 ? -14.842 1.501 16.476 1.00 83.81 99 ARG A C 1
ATOM 717 O O . ARG A 1 99 ? -15.752 1.554 17.302 1.00 83.81 99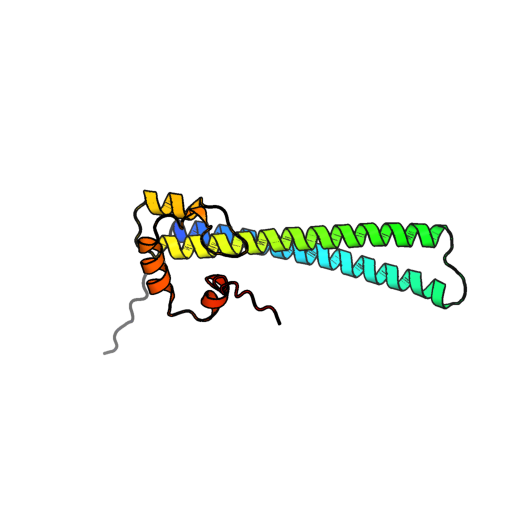 ARG A O 1
ATOM 724 N N . HIS A 1 100 ? -13.559 1.485 16.831 1.00 84.62 100 HIS A N 1
ATOM 725 C CA . HIS A 1 100 ? -13.128 1.569 18.219 1.00 84.62 100 HIS A CA 1
ATOM 726 C C . HIS A 1 100 ? -13.566 2.892 18.860 1.00 84.62 100 HIS A C 1
ATOM 728 O O . HIS A 1 100 ? -14.044 2.887 19.993 1.00 84.62 100 HIS A O 1
ATOM 734 N N . LEU A 1 101 ? -13.472 4.016 18.146 1.00 85.00 101 LEU A N 1
ATOM 735 C CA . LEU A 1 101 ? -13.948 5.309 18.637 1.00 85.00 101 LEU A CA 1
ATOM 736 C C . LEU A 1 101 ? -15.461 5.286 18.906 1.00 85.00 101 LEU A C 1
ATOM 738 O O . LEU A 1 101 ? -15.884 5.572 20.027 1.00 85.00 101 LEU A O 1
ATOM 742 N N . TRP A 1 102 ? -16.262 4.879 17.920 1.00 83.38 102 TRP A N 1
ATOM 743 C CA . TRP A 1 102 ? -17.722 4.878 18.031 1.00 83.38 102 TRP A CA 1
ATOM 744 C C . TRP A 1 102 ? -18.235 3.946 19.126 1.00 83.38 102 TRP A C 1
ATOM 746 O O . TRP A 1 102 ? -19.054 4.355 19.947 1.00 83.38 102 TRP A O 1
ATOM 756 N N . VAL A 1 103 ? -17.715 2.719 19.209 1.00 83.75 103 VAL A N 1
ATOM 757 C CA . VAL A 1 103 ? -18.136 1.755 20.239 1.00 83.75 103 VAL A CA 1
ATOM 758 C C . VAL A 1 103 ? -17.773 2.244 21.648 1.00 83.75 103 VAL A C 1
ATOM 760 O O . VAL A 1 103 ? -18.510 1.989 22.603 1.00 83.75 103 VAL A O 1
ATOM 763 N N . ASN A 1 104 ? -16.661 2.971 21.804 1.00 83.12 104 ASN A N 1
ATOM 764 C CA . ASN A 1 104 ? -16.306 3.561 23.095 1.00 83.12 104 ASN A CA 1
ATOM 765 C C . ASN A 1 104 ? -17.217 4.735 23.490 1.00 83.12 104 ASN A C 1
ATOM 767 O O . ASN A 1 104 ? -17.403 4.945 24.689 1.00 83.12 104 ASN A O 1
ATOM 771 N N . LEU A 1 105 ? -17.794 5.456 22.522 1.00 80.38 105 LEU A N 1
ATOM 772 C CA . LEU A 1 105 ? -18.725 6.568 22.751 1.00 80.38 105 LEU A CA 1
ATOM 773 C C . LEU A 1 105 ? -20.183 6.116 22.942 1.00 80.38 105 LEU A C 1
ATOM 775 O O . LEU A 1 105 ? -20.929 6.777 23.656 1.00 80.38 105 LEU A O 1
ATOM 779 N N . ALA A 1 106 ? -20.588 4.984 22.360 1.00 78.12 106 ALA A N 1
ATOM 780 C CA . ALA A 1 106 ? -21.982 4.527 22.295 1.00 78.12 106 ALA A CA 1
ATOM 781 C C . ALA A 1 106 ? -22.612 4.057 23.633 1.00 78.12 106 ALA A C 1
ATOM 783 O O . ALA A 1 106 ? -23.689 3.474 23.627 1.00 78.12 106 ALA A O 1
ATOM 784 N N . ASN A 1 107 ? -21.965 4.292 24.781 1.00 77.94 107 ASN A N 1
ATOM 785 C CA . ASN A 1 107 ? -22.414 3.888 26.126 1.00 77.94 107 ASN A CA 1
ATOM 786 C C . ASN A 1 107 ? -22.928 2.429 26.234 1.00 77.94 107 ASN A C 1
ATOM 788 O O . ASN A 1 107 ? -23.884 2.143 26.950 1.00 77.94 107 ASN A O 1
ATOM 792 N N . LEU A 1 108 ? -22.284 1.506 25.511 1.00 79.88 108 LEU A N 1
ATOM 793 C CA . LEU A 1 108 ? -22.667 0.091 25.449 1.00 79.88 108 LEU A CA 1
ATOM 794 C C . LEU A 1 108 ? -22.076 -0.732 26.596 1.00 79.88 108 LEU A C 1
ATOM 796 O O . LEU A 1 108 ? -20.978 -0.436 27.097 1.00 79.88 108 LEU A O 1
ATOM 800 N N . GLY A 1 109 ? -22.756 -1.832 26.938 1.00 78.38 109 GLY A N 1
ATOM 801 C CA . GLY A 1 109 ? -22.261 -2.818 27.895 1.00 78.38 109 GLY A CA 1
ATOM 802 C C . GLY A 1 109 ? -20.970 -3.498 27.415 1.00 78.38 109 GLY A C 1
ATOM 803 O O . GLY A 1 109 ? -20.702 -3.616 26.219 1.00 78.38 109 GLY A O 1
ATOM 804 N N . LYS A 1 110 ? -20.139 -3.997 28.344 1.00 82.62 110 LYS A N 1
ATOM 805 C CA . LYS A 1 110 ? -18.836 -4.619 28.007 1.00 82.62 110 LYS A CA 1
ATOM 806 C C . LYS A 1 110 ? -18.955 -5.797 27.025 1.00 82.62 110 LYS A C 1
ATOM 808 O O . LYS A 1 110 ? -18.094 -5.951 26.163 1.00 82.62 110 LYS A O 1
ATOM 813 N N . LYS A 1 111 ? -20.009 -6.614 27.149 1.00 79.62 111 LYS A N 1
ATOM 814 C CA . LYS A 1 111 ? -20.246 -7.794 26.298 1.00 79.62 111 LYS A CA 1
ATOM 815 C C . LYS A 1 111 ? -20.584 -7.403 24.855 1.00 79.62 111 LYS A C 1
ATOM 817 O O . LYS A 1 111 ? -20.009 -7.953 23.922 1.00 79.62 111 LYS A O 1
ATOM 822 N N . GLU A 1 112 ? -21.468 -6.424 24.688 1.00 74.88 112 GLU A N 1
ATOM 823 C CA . GLU A 1 112 ? -21.855 -5.870 23.383 1.00 74.88 112 GLU A CA 1
ATOM 824 C C . GLU A 1 112 ? -20.670 -5.179 22.711 1.00 74.88 112 GLU A C 1
ATOM 826 O O . GLU A 1 112 ? -20.401 -5.414 21.537 1.00 74.88 112 GLU A O 1
ATOM 831 N N . ARG A 1 113 ? -19.891 -4.411 23.484 1.00 79.25 113 ARG A N 1
ATOM 832 C CA . ARG A 1 113 ? -18.647 -3.788 23.021 1.00 79.25 113 ARG A CA 1
ATOM 833 C C . ARG A 1 113 ? -17.660 -4.809 22.464 1.00 79.25 113 ARG A C 1
ATOM 835 O O . ARG A 1 113 ? -17.127 -4.571 21.390 1.00 79.25 113 ARG A O 1
ATOM 842 N N . GLY A 1 114 ? -17.424 -5.923 23.159 1.00 79.81 114 GLY A N 1
ATOM 843 C CA . GLY A 1 114 ? -16.530 -6.980 22.668 1.00 79.81 114 GLY A CA 1
ATOM 844 C C . GLY A 1 114 ? -16.990 -7.534 21.318 1.00 79.81 114 GLY A C 1
ATOM 845 O O . GLY A 1 114 ? -16.257 -7.477 20.336 1.00 79.81 114 GLY A O 1
ATOM 846 N N . PHE A 1 115 ? -18.260 -7.937 21.226 1.00 78.56 115 PHE A N 1
ATOM 847 C CA . PHE A 1 115 ? -18.850 -8.440 19.981 1.00 78.56 115 PHE A CA 1
ATOM 848 C C . PHE A 1 115 ? -18.752 -7.428 18.823 1.00 78.56 115 PHE A C 1
ATOM 850 O O . PHE A 1 115 ? -18.407 -7.771 17.688 1.00 78.56 115 PHE A O 1
ATOM 857 N N . LEU A 1 116 ? -19.002 -6.152 19.126 1.00 76.12 116 LEU A N 1
ATOM 858 C CA . LEU A 1 116 ? -18.880 -5.044 18.189 1.00 76.12 116 LEU A CA 1
ATOM 859 C C . LEU A 1 116 ? -17.449 -4.570 17.955 1.00 76.12 116 LEU A C 1
ATOM 861 O O . LEU A 1 116 ? -17.301 -3.641 17.179 1.00 76.12 116 LEU A O 1
ATOM 865 N N . LEU A 1 117 ? -16.410 -5.139 18.552 1.00 79.81 117 LEU A N 1
ATOM 866 C CA . LEU A 1 117 ? -15.020 -4.882 18.156 1.00 79.81 117 LEU A CA 1
ATOM 867 C C . LEU A 1 117 ? -14.450 -6.063 17.366 1.00 79.81 117 LEU A C 1
ATOM 869 O O . LEU A 1 117 ? -13.654 -5.851 16.455 1.00 79.81 117 LEU A O 1
ATOM 873 N N . ASP A 1 118 ? -14.941 -7.272 17.640 1.00 80.06 118 ASP A N 1
ATOM 874 C CA . ASP A 1 118 ? -14.441 -8.511 17.042 1.00 80.06 118 ASP A CA 1
ATOM 875 C C . ASP A 1 118 ? -15.068 -8.849 15.682 1.00 80.06 118 ASP A C 1
ATOM 877 O O . ASP A 1 118 ? -14.525 -9.669 14.944 1.00 80.06 118 ASP A O 1
ATOM 881 N N . ALA A 1 119 ? -16.208 -8.245 15.313 1.00 77.12 119 ALA A N 1
ATOM 882 C CA . ALA A 1 119 ? -16.820 -8.577 14.017 1.00 77.12 119 ALA A CA 1
ATOM 883 C C . ALA A 1 119 ? -15.867 -8.278 12.832 1.00 77.12 119 ALA A C 1
ATOM 885 O O . ALA A 1 119 ? -15.092 -7.323 12.889 1.00 77.12 119 ALA A O 1
ATOM 886 N N . PRO A 1 120 ? -15.909 -9.051 11.741 1.00 71.50 120 PRO A N 1
ATOM 887 C CA . PRO A 1 120 ? -15.024 -8.826 10.604 1.00 71.50 120 PRO A CA 1
ATOM 888 C C . PRO A 1 120 ? -15.280 -7.464 9.944 1.00 71.50 120 PRO A C 1
ATOM 890 O O . PRO A 1 120 ? -16.421 -7.001 9.851 1.00 71.50 120 PRO A O 1
ATOM 893 N N . VAL A 1 121 ? -14.206 -6.842 9.451 1.00 66.12 121 VAL A N 1
ATOM 894 C CA . VAL A 1 121 ? -14.283 -5.629 8.627 1.00 66.12 121 VAL A CA 1
ATOM 895 C C . VAL A 1 121 ? -14.806 -6.020 7.247 1.00 66.12 121 VAL A C 1
ATOM 897 O O . VAL A 1 121 ? -14.187 -6.825 6.552 1.00 66.12 121 VAL A O 1
ATOM 900 N N . SER A 1 122 ? -15.955 -5.469 6.858 1.00 65.50 122 SER A N 1
ATOM 901 C CA . SER A 1 122 ? -16.502 -5.631 5.512 1.00 65.50 122 SER A CA 1
ATOM 902 C C . SER A 1 122 ? -16.108 -4.421 4.659 1.00 65.50 122 SER A C 1
ATOM 904 O O . SER A 1 122 ? -16.259 -3.297 5.137 1.00 65.50 122 SER A O 1
ATOM 906 N N . PRO A 1 123 ? -15.671 -4.603 3.399 1.00 53.97 123 PRO A N 1
ATOM 907 C CA . PRO A 1 123 ? -15.338 -3.492 2.501 1.00 53.97 123 PRO A CA 1
ATOM 908 C C . PRO A 1 123 ? -16.481 -2.489 2.296 1.00 53.97 123 PRO A C 1
ATOM 910 O O . PRO A 1 123 ? -16.232 -1.339 1.956 1.00 53.97 123 PRO A O 1
ATOM 913 N N . CYS A 1 124 ? -17.727 -2.925 2.505 1.00 51.22 124 CYS A N 1
ATOM 914 C CA . CYS A 1 124 ? -18.920 -2.126 2.248 1.00 51.22 124 CYS A CA 1
ATOM 915 C C . CYS A 1 124 ? -19.591 -1.583 3.513 1.00 51.22 124 CYS A C 1
ATOM 917 O O . CYS A 1 124 ? -20.539 -0.830 3.370 1.00 51.22 124 CYS A O 1
ATOM 919 N N . LYS A 1 125 ? -19.195 -1.989 4.732 1.00 53.47 125 LYS A N 1
ATOM 920 C CA . LYS A 1 125 ? -19.863 -1.564 5.980 1.00 53.47 125 LYS A CA 1
ATOM 921 C C . LYS A 1 125 ? -18.879 -1.481 7.148 1.00 53.47 125 LYS A C 1
ATOM 923 O O . LYS A 1 125 ? -18.169 -2.445 7.433 1.00 53.47 125 LYS A O 1
ATOM 928 N N . LEU A 1 126 ? -18.923 -0.362 7.879 1.00 50.62 126 LEU A N 1
ATOM 929 C CA . LEU A 1 126 ? -18.113 -0.094 9.082 1.00 50.62 126 LEU A CA 1
ATOM 930 C C . LEU A 1 126 ? -18.345 -1.129 10.205 1.00 50.62 126 LEU A C 1
ATOM 932 O O . LEU A 1 126 ? -17.456 -1.415 11.007 1.00 50.62 126 LEU A O 1
ATOM 936 N N . ILE A 1 127 ? -19.538 -1.729 10.231 1.00 50.75 127 ILE A N 1
ATOM 937 C CA . ILE A 1 127 ? -19.915 -2.844 11.098 1.00 50.75 127 ILE A CA 1
ATOM 938 C C . ILE A 1 127 ? -20.359 -3.994 10.185 1.00 50.75 127 ILE A C 1
ATOM 940 O O . ILE A 1 127 ? -21.323 -3.858 9.431 1.00 50.75 127 ILE A O 1
ATOM 944 N N . GLY A 1 128 ? -19.627 -5.112 10.208 1.00 47.66 128 GLY A N 1
ATOM 945 C CA . GLY A 1 128 ? -19.864 -6.252 9.320 1.00 47.66 128 GLY A CA 1
ATOM 946 C C . GLY A 1 128 ? -21.283 -6.831 9.412 1.00 47.66 128 GLY A C 1
ATOM 947 O O . GLY A 1 128 ? -21.964 -6.722 10.435 1.00 47.66 128 GLY A O 1
ATOM 948 N N . ALA A 1 129 ? -21.717 -7.507 8.342 1.00 47.38 129 ALA A N 1
ATOM 949 C CA . ALA A 1 129 ? -23.075 -8.042 8.194 1.00 47.38 129 ALA A CA 1
ATOM 950 C C . ALA A 1 129 ? -23.520 -9.004 9.318 1.00 47.38 129 ALA A C 1
ATOM 952 O O . ALA A 1 129 ? -24.709 -9.189 9.546 1.00 47.38 129 ALA A O 1
ATOM 953 N N . SER A 1 130 ? -22.582 -9.574 10.078 1.00 42.78 130 SER A N 1
ATOM 954 C CA . SER A 1 130 ? -22.838 -10.464 11.217 1.00 42.78 130 SER A CA 1
ATOM 955 C C . SER A 1 130 ? -23.506 -9.794 12.429 1.00 42.78 130 SER A C 1
ATOM 957 O O . SER A 1 130 ? -24.020 -10.510 13.293 1.00 42.78 130 SER A O 1
ATOM 959 N N . VAL A 1 131 ? -23.514 -8.455 12.491 1.00 45.50 131 VAL A N 1
ATOM 960 C CA . VAL A 1 131 ? -24.236 -7.651 13.500 1.00 45.50 131 VAL A CA 1
ATOM 961 C C . VAL A 1 131 ? -25.673 -7.330 13.053 1.00 45.50 131 VAL A C 1
ATOM 963 O O . VAL A 1 131 ? -26.511 -7.009 13.889 1.00 45.50 131 VAL A O 1
ATOM 966 N N . LEU A 1 132 ? -26.012 -7.527 11.769 1.00 45.50 132 LEU A N 1
ATOM 967 C CA . LEU A 1 132 ? -27.351 -7.278 11.201 1.00 45.50 132 LEU A CA 1
ATOM 968 C C . LEU A 1 132 ? -28.446 -8.257 11.659 1.00 45.50 132 LEU A C 1
ATOM 970 O O . LEU A 1 132 ? -29.528 -8.263 11.090 1.00 45.50 132 LEU A O 1
ATOM 974 N N . ARG A 1 133 ? -28.201 -9.073 12.690 1.00 41.16 133 ARG A N 1
ATOM 975 C CA . ARG A 1 133 ? -29.213 -9.992 13.235 1.00 41.16 133 ARG A CA 1
ATOM 976 C C . ARG A 1 133 ? -30.236 -9.327 14.160 1.00 41.16 133 ARG A C 1
ATOM 978 O O . ARG A 1 133 ? -31.277 -9.925 14.380 1.00 41.16 133 ARG A O 1
ATOM 985 N N . ASN A 1 134 ? -29.970 -8.116 14.654 1.00 45.94 134 ASN A N 1
ATOM 986 C CA . ASN A 1 134 ? -30.917 -7.335 15.455 1.00 45.94 134 ASN A CA 1
ATOM 987 C C . ASN A 1 134 ? -31.190 -5.992 14.757 1.00 45.94 134 ASN A C 1
ATOM 989 O O . ASN A 1 134 ? -30.451 -5.024 14.948 1.00 45.94 134 ASN A O 1
ATOM 993 N N . GLU A 1 135 ? -32.230 -5.943 13.920 1.00 46.59 135 GLU A N 1
ATOM 994 C CA . GLU A 1 135 ? -32.614 -4.750 13.144 1.00 46.59 135 GLU A CA 1
ATOM 995 C C . GLU A 1 135 ? -32.910 -3.525 14.027 1.00 46.59 135 GLU A C 1
ATOM 997 O O . GLU A 1 135 ? -32.598 -2.399 13.638 1.00 46.59 135 GLU A O 1
ATOM 1002 N N . ASP A 1 136 ? -33.422 -3.726 15.244 1.00 48.69 136 ASP A N 1
ATOM 1003 C CA . ASP A 1 136 ? -33.760 -2.638 16.171 1.00 48.69 136 ASP A CA 1
ATOM 1004 C C . ASP A 1 136 ? -32.529 -1.921 16.751 1.00 48.69 136 ASP A C 1
ATOM 1006 O O . ASP A 1 136 ? -32.521 -0.695 16.897 1.00 48.69 136 ASP A O 1
ATOM 1010 N N . GLU A 1 137 ? -31.453 -2.662 17.028 1.00 51.09 137 GLU A N 1
ATOM 1011 C CA . GLU A 1 137 ? -30.183 -2.121 17.537 1.00 51.09 137 GLU A CA 1
ATOM 1012 C C . GLU A 1 137 ? -29.490 -1.274 16.458 1.00 51.09 137 GLU A C 1
ATOM 1014 O O . GLU A 1 137 ? -28.953 -0.196 16.716 1.00 51.09 137 GLU A O 1
ATOM 1019 N N . LEU A 1 138 ? -29.573 -1.729 15.205 1.00 50.25 138 LEU A N 1
ATOM 1020 C CA . LEU A 1 138 ? -29.067 -0.995 14.051 1.00 50.25 138 LEU A CA 1
ATOM 1021 C C . LEU A 1 138 ? -29.883 0.244 13.750 1.00 50.25 138 LEU A C 1
ATOM 1023 O O . LEU A 1 138 ? -29.299 1.281 13.454 1.00 50.25 138 LEU A O 1
ATOM 1027 N N . ARG A 1 139 ? -31.211 0.177 13.866 1.00 53.50 139 ARG A N 1
ATOM 1028 C CA . ARG A 1 139 ? -32.070 1.348 13.682 1.00 53.50 139 ARG A CA 1
ATOM 1029 C C . ARG A 1 139 ? -31.730 2.443 14.696 1.00 53.50 139 ARG A C 1
ATOM 1031 O O . ARG A 1 139 ? -31.699 3.616 14.329 1.00 53.50 139 ARG A O 1
ATOM 1038 N N . ARG A 1 140 ? -31.370 2.063 15.930 1.00 56.03 140 ARG A N 1
ATOM 1039 C CA . ARG A 1 140 ? -30.859 2.982 16.962 1.00 56.03 140 ARG A CA 1
ATOM 1040 C C . ARG A 1 140 ? -29.479 3.549 16.619 1.00 56.03 140 ARG A C 1
ATOM 1042 O O . ARG A 1 140 ? -29.318 4.768 16.637 1.00 56.03 140 ARG A O 1
ATOM 1049 N N . LEU A 1 141 ? -28.510 2.713 16.246 1.00 51.81 141 LEU A N 1
ATOM 1050 C CA . LEU A 1 141 ? -27.160 3.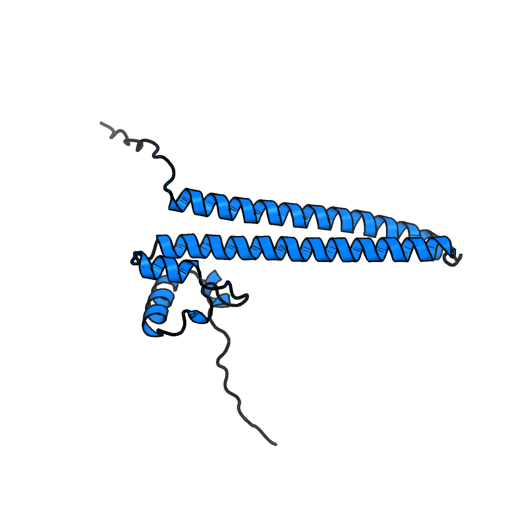169 15.876 1.00 51.81 141 LEU A CA 1
ATOM 1051 C C . LEU A 1 141 ? -27.164 4.063 14.625 1.00 51.81 141 LEU A C 1
ATOM 1053 O O . LEU A 1 141 ? -26.500 5.094 14.610 1.00 51.81 141 LEU A O 1
ATOM 1057 N N . VAL A 1 142 ? -27.961 3.727 13.609 1.00 56.19 142 VAL A N 1
ATOM 1058 C CA . VAL A 1 142 ? -28.142 4.537 12.392 1.00 56.19 142 VAL A CA 1
ATOM 1059 C C . VAL A 1 142 ? -28.805 5.876 12.722 1.00 56.19 142 VAL A C 1
ATOM 1061 O O . VAL A 1 142 ? -28.383 6.904 12.199 1.00 56.19 142 VAL A O 1
ATOM 1064 N N . SER A 1 143 ? -29.780 5.903 13.639 1.00 56.34 143 SER A N 1
ATOM 1065 C CA . SER A 1 143 ? -30.415 7.157 14.073 1.00 56.34 143 SER A CA 1
ATOM 1066 C C . SER A 1 143 ? -29.467 8.084 14.849 1.00 56.34 143 SER A C 1
ATOM 1068 O O . SER A 1 143 ? -29.556 9.301 14.711 1.00 56.34 143 SER A O 1
ATOM 1070 N N . LEU A 1 144 ? -28.509 7.522 15.596 1.00 55.34 144 LEU A N 1
ATOM 1071 C CA . LEU A 1 144 ? -27.447 8.269 16.283 1.00 55.34 144 LEU A CA 1
ATOM 1072 C C . LEU A 1 144 ? -26.363 8.794 15.322 1.00 55.34 144 LEU A C 1
ATOM 1074 O O . LEU A 1 144 ? -25.704 9.783 15.632 1.00 55.34 144 LEU A O 1
ATOM 1078 N N . LEU A 1 145 ? -26.189 8.155 14.159 1.00 51.34 145 LEU A N 1
ATOM 1079 C CA . LEU A 1 145 ? -25.172 8.481 13.146 1.00 51.34 145 LEU A CA 1
ATOM 1080 C C . LEU A 1 145 ? -25.681 9.406 12.019 1.00 51.34 145 LEU A C 1
ATOM 1082 O O . LEU A 1 145 ? -24.890 9.861 11.193 1.00 51.34 145 LEU A O 1
ATOM 1086 N N . ALA A 1 146 ? -26.979 9.726 11.996 1.00 47.88 146 ALA A N 1
ATOM 1087 C CA . ALA A 1 146 ? -27.629 10.576 10.992 1.00 47.88 146 ALA A CA 1
ATOM 1088 C C . ALA A 1 146 ? -27.008 11.981 10.739 1.00 47.88 146 ALA A C 1
ATOM 1090 O O . ALA A 1 146 ? -27.139 12.461 9.611 1.00 47.88 146 ALA A O 1
ATOM 1091 N N . PRO A 1 147 ? -26.320 12.656 11.690 1.00 44.25 147 PRO A N 1
ATOM 1092 C CA . PRO A 1 147 ? -25.794 14.009 11.459 1.00 44.25 147 PRO A CA 1
ATOM 1093 C C . PRO A 1 147 ? -24.526 14.113 10.588 1.00 44.25 147 PRO A C 1
ATOM 1095 O O . PRO A 1 147 ? -24.086 15.231 10.324 1.00 44.25 147 PRO A O 1
ATOM 1098 N N . LEU A 1 148 ? -23.897 13.006 10.166 1.00 45.97 148 LEU A N 1
ATOM 1099 C CA . LEU A 1 148 ? -22.613 13.034 9.445 1.00 45.97 148 LEU A CA 1
ATOM 1100 C C . LEU A 1 148 ? -22.778 12.640 7.959 1.00 45.97 148 LEU A C 1
ATOM 1102 O O . LEU A 1 148 ? -22.849 11.452 7.634 1.00 45.97 148 LEU A O 1
ATOM 1106 N N . PRO A 1 149 ? -22.807 13.610 7.021 1.00 44.91 149 PRO A N 1
ATOM 1107 C CA . PRO A 1 149 ? -23.179 13.366 5.620 1.00 44.91 149 PRO A CA 1
ATOM 1108 C C . PRO A 1 149 ? -22.163 12.533 4.816 1.00 44.91 149 PRO A C 1
ATOM 1110 O O . PRO A 1 149 ? -22.506 11.992 3.772 1.00 44.91 149 PRO A O 1
ATOM 1113 N N . HIS A 1 150 ? -20.930 12.371 5.300 1.00 44.00 150 HIS A N 1
ATOM 1114 C CA . HIS A 1 150 ? -19.873 11.597 4.633 1.00 44.00 150 HIS A CA 1
ATOM 1115 C C . HIS A 1 150 ? -19.954 10.080 4.893 1.00 44.00 150 HIS A C 1
ATOM 1117 O O . HIS A 1 150 ? -19.263 9.316 4.225 1.00 44.00 150 HIS A O 1
ATOM 1123 N N . LEU A 1 151 ? -20.812 9.630 5.820 1.00 40.97 151 LEU A N 1
ATOM 1124 C CA . LEU A 1 151 ? -20.993 8.212 6.168 1.00 40.97 151 LEU A CA 1
ATOM 1125 C C . LEU A 1 151 ? -22.252 7.565 5.564 1.00 40.97 151 LEU A C 1
ATOM 1127 O O . LEU A 1 151 ? -22.365 6.339 5.586 1.00 40.97 151 LEU A O 1
ATOM 1131 N N . GLN A 1 152 ? -23.178 8.338 4.978 1.00 41.72 152 GLN A N 1
ATOM 1132 C CA . GLN A 1 152 ? -24.372 7.768 4.328 1.00 41.72 152 GLN A CA 1
ATOM 1133 C C . GLN A 1 152 ? -24.031 6.976 3.056 1.00 41.72 152 GLN A C 1
ATOM 1135 O O . GLN A 1 152 ? -24.659 5.955 2.784 1.00 41.72 152 GLN A O 1
ATOM 1140 N N . VAL A 1 153 ? -22.968 7.366 2.344 1.00 38.94 153 VAL A N 1
ATOM 1141 C CA . VAL A 1 153 ? -22.486 6.682 1.128 1.00 38.94 153 VAL A CA 1
ATOM 1142 C C . VAL A 1 153 ? -22.007 5.245 1.410 1.00 38.94 153 VAL A C 1
ATOM 1144 O O . VAL A 1 153 ? -21.948 4.422 0.504 1.00 38.94 153 VAL A O 1
ATOM 1147 N N . VAL A 1 154 ? -21.715 4.899 2.670 1.00 42.19 154 VAL A N 1
ATOM 1148 C CA . VAL A 1 154 ? -21.161 3.587 3.056 1.00 42.19 154 VAL A CA 1
ATOM 1149 C C . VAL A 1 154 ? -22.203 2.679 3.730 1.00 42.19 154 VAL A C 1
ATOM 1151 O O . VAL A 1 154 ? -21.922 1.516 3.996 1.00 42.19 154 VAL A O 1
ATOM 1154 N N . LEU A 1 155 ? -23.429 3.146 4.006 1.00 42.97 155 LEU A N 1
ATOM 1155 C CA . LEU A 1 155 ? -24.418 2.349 4.755 1.00 42.97 155 LEU A CA 1
ATOM 1156 C C . LEU A 1 155 ? -25.701 1.975 3.999 1.00 42.97 155 LEU A C 1
ATOM 1158 O O . LEU A 1 155 ? -26.462 1.158 4.523 1.00 42.97 155 LEU A O 1
ATOM 1162 N N . GLY A 1 156 ? -25.913 2.415 2.756 1.00 34.97 156 GLY A N 1
ATOM 1163 C CA . GLY A 1 156 ? -27.021 1.880 1.966 1.00 34.97 156 GLY A CA 1
ATOM 1164 C C . GLY A 1 156 ? -27.162 2.421 0.551 1.00 34.97 156 GLY A C 1
ATOM 1165 O O . GLY A 1 156 ? -27.835 3.418 0.357 1.00 34.97 156 GLY A O 1
ATOM 1166 N N . GLU A 1 157 ? -26.683 1.658 -0.430 1.00 35.12 157 GLU A N 1
ATOM 1167 C CA . GLU A 1 157 ? -27.402 1.474 -1.694 1.00 35.12 157 GLU A CA 1
ATOM 1168 C C . GLU A 1 157 ? -27.380 -0.015 -2.039 1.00 35.12 157 GLU A C 1
ATOM 1170 O O . GLU A 1 157 ? -26.337 -0.609 -2.298 1.00 35.12 157 GLU A O 1
ATOM 1175 N N . GLY A 1 158 ? -28.539 -0.658 -1.932 1.00 37.75 158 GLY A N 1
ATOM 1176 C CA . GLY A 1 158 ? -28.649 -2.097 -2.137 1.00 37.75 158 GLY A CA 1
ATOM 1177 C C . GLY A 1 158 ? -30.028 -2.662 -1.841 1.00 37.75 158 GLY A C 1
ATOM 1178 O O . GLY A 1 158 ? -30.111 -3.758 -1.307 1.00 37.75 158 GLY A O 1
ATOM 1179 N N . VAL A 1 159 ? -31.099 -1.924 -2.149 1.00 40.28 159 VAL A N 1
ATOM 1180 C CA . VAL A 1 159 ? -32.451 -2.488 -2.298 1.00 40.28 159 VAL A CA 1
ATOM 1181 C C . VAL A 1 159 ? -33.183 -1.705 -3.397 1.00 40.28 159 VAL A C 1
ATOM 1183 O O . VAL A 1 159 ? -34.015 -0.845 -3.129 1.00 40.28 159 VAL A O 1
ATOM 1186 N N . GLY A 1 160 ? -32.848 -2.005 -4.652 1.00 30.50 160 GLY A N 1
ATOM 1187 C CA . GLY A 1 160 ? -33.617 -1.628 -5.837 1.00 30.50 160 GLY A CA 1
ATOM 1188 C C . GLY A 1 160 ? -34.093 -2.902 -6.524 1.00 30.50 160 GLY A C 1
ATOM 1189 O O . GLY A 1 160 ? -33.282 -3.686 -7.002 1.00 30.50 160 GLY A O 1
ATOM 1190 N N . ARG A 1 161 ? -35.401 -3.138 -6.454 1.00 34.44 161 ARG A N 1
ATOM 1191 C CA . ARG A 1 161 ? -36.127 -4.340 -6.879 1.00 34.44 161 ARG A CA 1
ATOM 1192 C C . ARG A 1 161 ? -35.848 -4.690 -8.338 1.00 34.44 161 ARG A C 1
ATOM 1194 O O . ARG A 1 161 ? -35.783 -3.808 -9.186 1.00 34.44 161 ARG A O 1
ATOM 1201 N N . GLY A 1 162 ? -35.785 -5.989 -8.620 1.00 34.06 162 GLY A N 1
ATOM 1202 C CA . GLY A 1 162 ? -36.019 -6.476 -9.968 1.00 34.06 162 GLY A CA 1
ATOM 1203 C C . GLY A 1 162 ? -37.427 -6.092 -10.412 1.00 34.06 162 GLY A C 1
ATOM 1204 O O . GLY A 1 162 ? -38.395 -6.393 -9.716 1.00 34.06 162 GLY A O 1
ATOM 1205 N N . GLU A 1 163 ? -37.527 -5.464 -11.575 1.00 31.66 163 GLU A N 1
ATOM 1206 C CA . GLU A 1 163 ? -38.728 -5.527 -12.389 1.00 31.66 163 GLU A CA 1
ATOM 1207 C C . GLU A 1 163 ? -38.373 -6.114 -13.748 1.00 31.66 163 GLU A C 1
ATOM 1209 O O . GLU A 1 163 ? -37.429 -5.726 -14.435 1.00 31.66 163 GLU A O 1
ATOM 1214 N N . ILE A 1 164 ? -39.142 -7.146 -14.053 1.00 39.12 164 ILE A N 1
ATOM 1215 C CA . ILE A 1 164 ? -39.155 -7.938 -15.260 1.00 39.12 164 ILE A CA 1
ATOM 1216 C C . ILE A 1 164 ? -39.966 -7.112 -16.257 1.00 39.12 164 ILE A C 1
ATOM 1218 O O . ILE A 1 164 ? -41.147 -6.873 -16.026 1.00 39.12 164 ILE A O 1
ATOM 1222 N N . GLY A 1 165 ? -39.354 -6.682 -17.354 1.00 33.44 165 GLY A N 1
ATOM 1223 C CA . GLY A 1 165 ? -40.037 -5.948 -18.416 1.00 33.44 165 GLY A CA 1
ATOM 1224 C C . GLY A 1 165 ? -39.652 -6.498 -19.778 1.00 33.44 165 GLY A C 1
ATOM 1225 O O . GLY A 1 165 ? -38.713 -6.014 -20.397 1.00 33.44 165 GLY A O 1
ATOM 1226 N N . LYS A 1 166 ? -40.369 -7.535 -20.225 1.00 37.41 166 LYS A N 1
ATOM 1227 C CA . LYS A 1 166 ? -40.501 -7.857 -21.649 1.00 37.41 166 LYS A CA 1
ATOM 1228 C C . LYS A 1 166 ? -41.259 -6.716 -22.326 1.00 37.41 166 LYS A C 1
ATOM 1230 O O . LYS A 1 166 ? -42.367 -6.438 -21.880 1.00 37.41 166 LYS A O 1
ATOM 1235 N N . THR A 1 167 ? -40.721 -6.202 -23.424 1.00 42.44 167 THR A N 1
ATOM 1236 C CA . THR A 1 167 ? -41.412 -5.986 -24.711 1.00 42.44 167 THR A CA 1
ATOM 1237 C C . THR A 1 167 ? -40.356 -5.793 -25.779 1.00 42.44 167 THR A C 1
ATOM 1239 O O . THR A 1 167 ? -39.486 -4.924 -25.552 1.00 42.44 167 THR A O 1
#

Foldseek 3Di:
DDDDPDDPDDDDDDPLRVVLVVLLVLLVVLQVQLVVLVVLLVVLVVVLVVLVVVVVVVDPRDPVSVVVNVVSVVSSVVSNVSNVVSNVSSVQSVLLSVQSVCLVVVPDDPVVSVVSNPADDDPQASGDPVVVPDVVVVVVVCVVVVPDPVCVNRPDDDDDDDDDDDD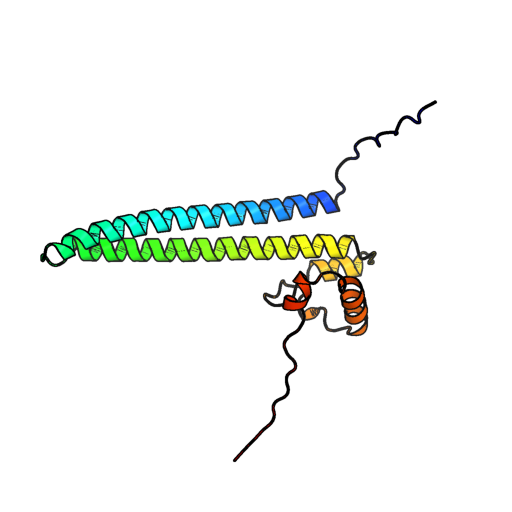

Nearest PDB structures (foldseek):
  2v0x-assembly1_B  TM=6.430E-01  e=3.556E-02  Mus musculus

pLDDT: mean 72.99, std 20.21, range [30.5, 97.0]

Organism: Cirrhinus mrigala (NCBI:txid683832)

Mean predicted aligned error: 14.54 Å

Solvent-accessible surface area (backbone atoms only — not comparable to full-atom values): 9789 Å² total; per-residue (Å²): 139,83,84,79,80,78,78,76,77,89,71,80,80,49,71,70,54,52,52,39,50,53,32,48,51,51,16,51,53,25,38,51,52,14,50,53,25,48,51,54,25,51,54,38,52,52,52,49,56,55,60,49,55,54,39,74,72,77,40,74,70,50,77,66,50,51,51,48,50,51,52,44,49,54,54,28,53,51,22,49,51,48,17,54,51,24,38,51,51,13,53,52,28,46,48,52,27,52,41,54,52,51,53,69,67,65,80,60,55,73,70,58,42,49,56,70,65,68,55,60,85,40,100,66,28,86,67,22,77,87,64,65,82,46,64,68,63,48,55,51,52,52,64,73,52,64,88,47,81,85,54,54,84,47,74,70,86,88,84,78,80,92,78,90,77,91,129

Secondary structure (DSSP, 8-state):
-------PPPPPPPHHHHHHHHHHHHHHHHHHHHHHHHHHHHHHHHHHHHHHHHHTTTPPPPHHHHHHHHHHHHHHHHHHHHHHHHHHHHHHHHHHHHHHHHHHHTT--HHHHHHHHHSPPBTTBSS-GGGTT-HHHHHHHHHHHTT-TTSGGGT------------